Protein AF-A0A919X4I6-F1 (afdb_monomer_lite)

Radius of gyration: 12.0 Å; chains: 1; bounding box: 24×30×28 Å

Foldseek 3Di:
DAFPVVVPDDDQQWWKAAPVRDIWGFHDADPQQWTATPNDTDRDDPVPDDRRIGGPAHNVRRVCVVVVVD

Secondary structure (DSSP, 8-state):
-EEHHHH----TT-EEE-TT--EEEEEEE-GGGEEEETTEEEE--TTTS-TT-EEEE-HHHHHHHHHTT-

Structure (mmCIF, N/CA/C/O backbone):
data_AF-A0A919X4I6-F1
#
_entry.id   AF-A0A919X4I6-F1
#
loop_
_atom_site.group_PDB
_atom_site.id
_atom_site.type_symbol
_atom_site.label_atom_id
_atom_site.label_alt_id
_atom_site.label_comp_id
_atom_site.label_asym_id
_atom_site.label_entity_id
_atom_site.label_seq_id
_atom_site.pdbx_PDB_ins_code
_atom_site.Cartn_x
_atom_site.Cartn_y
_atom_site.Cartn_z
_atom_site.occupancy
_atom_site.B_iso_or_equiv
_atom_site.auth_seq_id
_atom_site.auth_comp_id
_atom_site.auth_asym_id
_atom_site.auth_atom_id
_atom_site.pdbx_PDB_model_num
ATOM 1 N N . MET A 1 1 ? -6.005 -6.027 10.996 1.00 87.19 1 MET A N 1
ATOM 2 C CA . MET A 1 1 ? -4.905 -5.986 10.010 1.00 87.19 1 MET A CA 1
ATOM 3 C C . MET A 1 1 ? -4.975 -7.243 9.164 1.00 87.19 1 MET A C 1
ATOM 5 O O . MET A 1 1 ? -5.156 -8.312 9.734 1.00 87.19 1 MET A O 1
ATOM 9 N N . ILE A 1 2 ? -4.876 -7.109 7.843 1.00 93.38 2 ILE A N 1
ATOM 10 C CA . ILE A 1 2 ? -4.970 -8.206 6.858 1.00 93.38 2 ILE A CA 1
ATOM 11 C C . ILE A 1 2 ? -3.656 -8.221 6.064 1.00 93.38 2 ILE A C 1
ATOM 13 O O . ILE A 1 2 ? -3.156 -7.132 5.781 1.00 93.38 2 ILE A O 1
ATOM 17 N N . PRO A 1 3 ? -3.058 -9.371 5.707 1.00 94.69 3 PRO A N 1
ATOM 18 C CA . PRO A 1 3 ? -1.881 -9.385 4.841 1.00 94.69 3 PRO A CA 1
ATOM 19 C C . PRO A 1 3 ? -2.142 -8.633 3.534 1.00 94.69 3 PRO A C 1
ATOM 21 O O . PRO A 1 3 ? -3.151 -8.855 2.869 1.00 94.69 3 PRO A O 1
ATOM 24 N N . LEU A 1 4 ? -1.226 -7.753 3.126 1.00 95.75 4 LEU A N 1
ATOM 25 C CA . LEU A 1 4 ? -1.400 -6.932 1.924 1.00 95.75 4 LEU A CA 1
ATOM 26 C C . LEU A 1 4 ? -1.524 -7.793 0.659 1.00 95.75 4 LEU A C 1
ATOM 28 O O . LEU A 1 4 ? -2.266 -7.444 -0.254 1.00 95.75 4 LEU A O 1
ATOM 32 N N . LYS A 1 5 ? -0.859 -8.955 0.627 1.00 93.25 5 LYS A N 1
ATOM 33 C CA . LYS A 1 5 ? -1.015 -9.938 -0.456 1.00 93.25 5 LYS A CA 1
ATOM 34 C C . LYS A 1 5 ? -2.411 -10.560 -0.513 1.00 93.25 5 LYS A C 1
ATOM 36 O O . LYS A 1 5 ? -2.881 -10.838 -1.608 1.00 93.25 5 LYS A O 1
ATOM 41 N N . GLU A 1 6 ? -3.054 -10.780 0.632 1.00 93.31 6 GLU A N 1
ATOM 42 C CA . GLU A 1 6 ? -4.426 -11.306 0.689 1.00 93.31 6 GLU A CA 1
ATOM 43 C C . GLU A 1 6 ? -5.449 -10.231 0.330 1.00 93.31 6 GLU A C 1
ATOM 45 O O . GLU A 1 6 ? -6.437 -10.519 -0.338 1.00 93.31 6 GLU A O 1
ATOM 50 N N . TYR A 1 7 ? -5.189 -8.984 0.729 1.00 94.94 7 TYR A N 1
ATOM 51 C CA . TYR A 1 7 ? -6.005 -7.845 0.322 1.00 94.94 7 TYR A CA 1
ATOM 52 C C . TYR A 1 7 ? -5.909 -7.577 -1.192 1.00 94.94 7 TYR A C 1
ATOM 54 O O . TYR A 1 7 ? -6.899 -7.232 -1.827 1.00 94.94 7 TYR A O 1
ATOM 62 N N . GLY A 1 8 ? -4.730 -7.788 -1.787 1.00 93.56 8 GLY A N 1
ATOM 63 C CA . GLY A 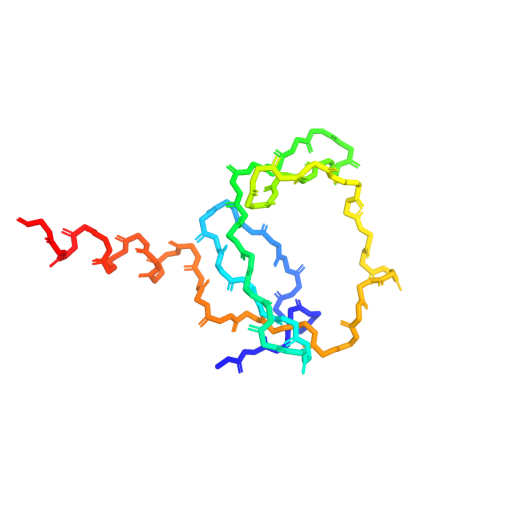1 8 ? -4.555 -7.928 -3.236 1.00 93.56 8 GLY A CA 1
ATOM 64 C C . GLY A 1 8 ? -4.457 -6.624 -4.031 1.00 93.56 8 GLY A C 1
ATOM 65 O O . GLY A 1 8 ? -4.243 -6.671 -5.241 1.00 93.56 8 GLY A O 1
ATOM 66 N N . GLN A 1 9 ? -4.566 -5.465 -3.381 1.00 92.75 9 GLN A N 1
ATOM 67 C CA . GLN A 1 9 ? -4.413 -4.162 -4.029 1.00 92.75 9 GLN A CA 1
ATOM 68 C C . GLN A 1 9 ? -3.783 -3.120 -3.100 1.00 92.75 9 GLN A C 1
ATOM 70 O O . GLN A 1 9 ? -3.733 -3.295 -1.887 1.00 92.75 9 GLN A O 1
ATOM 75 N N . ILE A 1 10 ? -3.286 -2.031 -3.681 1.00 94.38 10 ILE A N 1
ATOM 76 C CA . ILE A 1 10 ? -2.841 -0.841 -2.951 1.00 94.38 10 ILE A CA 1
ATOM 77 C C . ILE A 1 10 ? -3.682 0.350 -3.394 1.00 94.38 10 ILE A C 1
ATOM 79 O O . ILE A 1 10 ? -4.063 0.451 -4.559 1.00 94.38 10 ILE A O 1
ATOM 83 N N . GLU A 1 11 ? -3.952 1.258 -2.464 1.00 95.69 11 GLU A N 1
ATOM 84 C CA . GLU A 1 11 ? -4.779 2.439 -2.696 1.00 95.69 11 GLU A CA 1
ATOM 85 C C . GLU A 1 11 ? -4.090 3.670 -2.119 1.00 95.69 11 GLU A C 1
ATOM 87 O O . GLU A 1 11 ? -3.461 3.600 -1.062 1.00 95.69 11 GLU A O 1
ATOM 92 N N . VAL A 1 12 ? -4.235 4.814 -2.787 1.00 97.19 12 VAL A N 1
ATOM 93 C CA . VAL A 1 12 ? -3.776 6.094 -2.238 1.00 97.19 12 VAL A CA 1
ATOM 94 C C . VAL A 1 12 ? -4.537 6.393 -0.947 1.00 97.19 12 VAL A C 1
ATOM 96 O O . VAL A 1 12 ? -5.760 6.310 -0.906 1.00 97.19 12 VAL A O 1
ATOM 99 N N . GLY A 1 13 ? -3.806 6.741 0.107 1.00 97.31 13 GLY A N 1
ATOM 100 C CA . GLY A 1 13 ? -4.324 6.938 1.457 1.00 97.31 13 GLY A CA 1
ATOM 101 C C . GLY A 1 13 ? -4.308 5.675 2.320 1.00 97.31 13 GLY A C 1
ATOM 102 O O . GLY A 1 13 ? -4.578 5.765 3.512 1.00 97.31 13 GLY A O 1
ATOM 103 N N . MET A 1 14 ? -3.965 4.504 1.783 1.00 97.75 14 MET A N 1
ATOM 104 C CA . MET A 1 14 ? -3.790 3.304 2.602 1.00 97.75 14 MET A CA 1
ATOM 105 C C . MET A 1 14 ? -2.561 3.433 3.514 1.00 97.75 14 MET A C 1
ATOM 107 O O . MET A 1 14 ? -1.527 3.953 3.097 1.00 97.75 14 MET A O 1
ATOM 111 N N . THR A 1 15 ? -2.653 2.904 4.738 1.00 97.88 15 THR A N 1
ATOM 112 C CA . THR A 1 15 ? -1.498 2.679 5.618 1.00 97.88 15 THR A CA 1
ATOM 113 C C . THR A 1 15 ? -1.149 1.195 5.631 1.00 97.88 15 THR A C 1
ATOM 115 O O . THR A 1 15 ? -1.962 0.356 6.032 1.00 97.88 15 THR A O 1
ATOM 118 N N . ILE A 1 16 ? 0.075 0.874 5.226 1.00 96.81 16 ILE A N 1
ATOM 119 C CA . ILE A 1 16 ? 0.656 -0.468 5.307 1.00 96.81 16 ILE A CA 1
ATOM 120 C C . ILE A 1 16 ? 1.718 -0.510 6.406 1.00 96.81 16 ILE A C 1
ATOM 122 O O . ILE A 1 16 ? 2.286 0.521 6.759 1.00 96.81 16 ILE A O 1
ATOM 126 N N . ILE A 1 17 ? 1.983 -1.690 6.955 1.00 96.81 17 ILE A N 1
ATOM 127 C CA . ILE A 1 17 ? 2.991 -1.898 8.000 1.00 96.81 17 ILE A CA 1
ATOM 128 C C . ILE A 1 17 ? 3.817 -3.147 7.695 1.00 96.81 17 ILE A C 1
ATOM 130 O O . ILE A 1 17 ? 3.266 -4.167 7.278 1.00 96.81 17 ILE A O 1
ATOM 134 N N . ASP A 1 18 ? 5.137 -3.062 7.854 1.00 94.19 18 ASP A N 1
ATOM 135 C CA . ASP A 1 18 ? 6.049 -4.190 7.655 1.00 94.19 18 ASP A CA 1
ATOM 136 C C . ASP A 1 18 ? 6.246 -5.031 8.934 1.00 94.19 18 ASP A C 1
ATOM 138 O O . ASP A 1 18 ? 5.701 -4.742 10.001 1.00 94.19 18 ASP A O 1
ATOM 142 N N . MET A 1 19 ? 7.060 -6.089 8.843 1.00 93.12 19 MET A N 1
ATOM 143 C CA . MET A 1 19 ? 7.338 -6.980 9.980 1.00 93.12 19 MET A CA 1
ATOM 144 C C . MET A 1 19 ? 8.133 -6.331 11.123 1.00 93.12 19 MET A C 1
ATOM 146 O O . MET A 1 19 ? 8.169 -6.881 12.221 1.00 93.12 19 MET A O 1
ATOM 150 N N . ASN A 1 20 ? 8.782 -5.195 10.869 1.00 93.88 20 ASN A N 1
ATOM 151 C CA . ASN A 1 20 ? 9.543 -4.437 11.858 1.00 93.88 20 ASN A CA 1
ATOM 152 C C . ASN A 1 20 ? 8.684 -3.349 12.522 1.00 93.88 20 ASN A C 1
ATOM 154 O O . ASN A 1 20 ? 9.184 -2.603 13.363 1.00 93.88 20 ASN A O 1
ATOM 158 N N . GLY A 1 21 ? 7.404 -3.243 12.147 1.00 94.56 21 GLY A N 1
ATOM 159 C CA . GLY A 1 21 ? 6.501 -2.200 12.618 1.00 94.56 21 GLY A CA 1
ATOM 160 C C . GLY A 1 21 ? 6.682 -0.861 11.900 1.00 94.56 21 GLY A C 1
ATOM 161 O O . GLY A 1 21 ? 6.166 0.150 12.372 1.00 94.56 21 GLY A O 1
ATOM 162 N N . VAL A 1 22 ? 7.411 -0.826 10.781 1.00 94.44 22 VAL A N 1
ATOM 163 C CA . VAL A 1 22 ? 7.578 0.387 9.977 1.00 94.44 22 VAL A CA 1
ATOM 164 C C . VAL A 1 22 ? 6.318 0.603 9.150 1.00 94.44 22 VAL A C 1
ATOM 166 O O . VAL A 1 22 ? 5.928 -0.248 8.349 1.00 94.44 22 VAL A O 1
ATOM 169 N N . GLU A 1 23 ? 5.685 1.755 9.347 1.00 96.44 23 GLU A N 1
ATOM 170 C CA . GLU A 1 23 ? 4.461 2.142 8.651 1.00 96.44 23 GLU A CA 1
ATOM 171 C C . GLU A 1 23 ? 4.756 3.000 7.427 1.00 96.44 23 GLU A C 1
ATOM 173 O O . GLU A 1 23 ? 5.605 3.892 7.468 1.00 96.44 23 GLU A O 1
ATOM 178 N N . ALA A 1 24 ? 4.001 2.773 6.357 1.00 96.19 24 ALA A N 1
ATOM 179 C CA . ALA A 1 24 ? 4.036 3.589 5.159 1.00 96.19 24 ALA A CA 1
ATOM 180 C C . ALA A 1 24 ? 2.626 3.977 4.718 1.00 96.19 24 ALA A C 1
ATOM 182 O O . ALA A 1 24 ? 1.735 3.132 4.632 1.00 96.19 24 ALA A O 1
ATOM 183 N N . VAL A 1 25 ? 2.431 5.262 4.434 1.00 97.69 25 VAL A N 1
ATOM 184 C CA . VAL A 1 25 ? 1.213 5.792 3.827 1.00 97.69 25 VAL A CA 1
ATOM 185 C C . VAL A 1 25 ? 1.441 5.881 2.330 1.00 97.69 25 VAL A C 1
ATOM 187 O O . VAL A 1 25 ? 2.405 6.503 1.894 1.00 97.69 25 VAL A O 1
ATOM 190 N N . ILE A 1 26 ? 0.557 5.270 1.547 1.00 97.81 26 ILE A N 1
ATOM 191 C CA . ILE A 1 26 ? 0.591 5.374 0.089 1.00 97.81 26 ILE A CA 1
ATOM 192 C C . ILE A 1 26 ? 0.084 6.762 -0.307 1.00 97.81 26 ILE A C 1
ATOM 194 O O . ILE A 1 26 ? -1.065 7.109 -0.049 1.00 97.81 26 ILE A O 1
ATOM 198 N N . GLU A 1 27 ? 0.932 7.566 -0.933 1.00 98.00 27 GLU A N 1
ATOM 199 C CA . GLU A 1 27 ? 0.641 8.959 -1.294 1.00 98.00 27 GLU A CA 1
ATOM 200 C C . GLU A 1 27 ? 0.252 9.095 -2.765 1.00 98.00 27 GLU A C 1
ATOM 202 O O . GLU A 1 27 ? -0.609 9.901 -3.113 1.00 98.00 27 GLU A O 1
ATOM 207 N N . SER A 1 28 ? 0.860 8.292 -3.642 1.00 97.75 28 SER A N 1
ATOM 208 C CA . SER A 1 28 ? 0.495 8.239 -5.055 1.00 97.75 28 SER A CA 1
ATOM 209 C C . SER A 1 28 ? 0.815 6.885 -5.681 1.00 97.75 28 SER A C 1
ATOM 211 O O . SER A 1 28 ? 1.718 6.169 -5.242 1.00 97.75 28 SER A O 1
ATOM 213 N N . ILE A 1 29 ? 0.061 6.551 -6.729 1.00 96.50 29 ILE A N 1
ATOM 214 C CA . ILE A 1 29 ? 0.294 5.403 -7.605 1.00 96.50 29 ILE A CA 1
ATOM 215 C C . ILE A 1 29 ? 0.302 5.951 -9.033 1.00 96.50 29 ILE A C 1
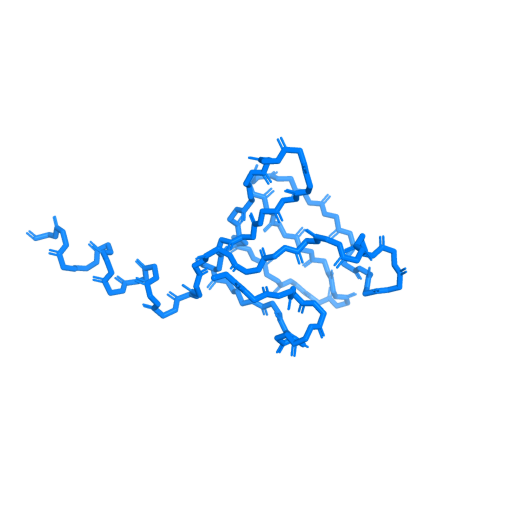ATOM 217 O O . ILE A 1 29 ? -0.699 6.489 -9.503 1.00 96.50 29 ILE A O 1
ATOM 221 N N . GLY A 1 30 ? 1.456 5.880 -9.684 1.00 94.56 30 GLY A N 1
ATOM 222 C CA . GLY A 1 30 ? 1.685 6.341 -11.045 1.00 94.56 30 GLY A CA 1
ATOM 223 C C . GLY A 1 30 ? 1.642 5.212 -12.073 1.00 94.56 30 GLY A C 1
ATOM 224 O O . GLY A 1 30 ? 1.469 4.032 -11.754 1.00 94.56 30 GLY A O 1
ATOM 225 N N . GLU A 1 31 ? 1.836 5.589 -13.335 1.00 89.69 31 GLU A N 1
ATOM 226 C CA . GLU A 1 31 ? 1.927 4.638 -14.442 1.00 89.69 31 GLU A CA 1
ATOM 227 C C . GLU A 1 31 ? 3.057 3.621 -14.231 1.00 89.69 31 GLU A C 1
ATOM 229 O O . GLU A 1 31 ? 4.085 3.902 -13.611 1.00 89.69 31 GLU A O 1
ATOM 234 N N . GLY A 1 32 ? 2.848 2.402 -14.731 1.00 87.75 32 GLY A N 1
ATOM 235 C CA . GLY A 1 32 ? 3.829 1.320 -14.627 1.00 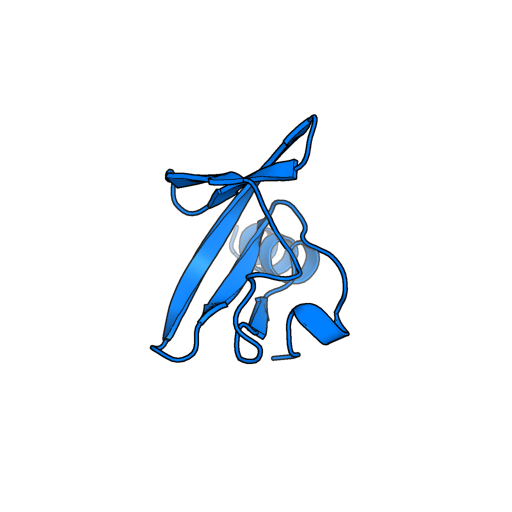87.75 32 GLY A CA 1
ATOM 236 C C . GLY A 1 32 ? 4.037 0.765 -13.213 1.00 87.75 32 GLY A C 1
ATOM 237 O O . GLY A 1 32 ? 4.904 -0.085 -13.039 1.00 87.75 32 GLY A O 1
ATOM 238 N N . GLY A 1 33 ? 3.257 1.199 -12.216 1.00 89.19 33 GLY A N 1
ATOM 239 C CA . GLY A 1 33 ? 3.387 0.737 -10.832 1.00 89.19 33 GLY A CA 1
ATOM 240 C C . GLY A 1 33 ? 4.398 1.529 -10.000 1.00 89.19 33 GLY A C 1
ATOM 241 O O . GLY A 1 33 ? 4.851 1.028 -8.974 1.00 89.19 33 GLY A O 1
ATOM 242 N N . LEU A 1 34 ? 4.767 2.747 -10.410 1.00 96.06 34 LEU A N 1
ATOM 243 C CA . LEU A 1 34 ? 5.539 3.657 -9.561 1.00 96.06 34 LEU A CA 1
ATOM 244 C C . LEU A 1 34 ? 4.691 4.068 -8.350 1.00 96.06 34 LEU A C 1
ATOM 246 O O . LEU A 1 34 ? 3.602 4.606 -8.515 1.00 96.06 34 LEU A O 1
ATOM 250 N N . VAL A 1 35 ? 5.182 3.840 -7.138 1.00 96.75 35 VAL A N 1
ATOM 251 C CA . VAL A 1 35 ? 4.474 4.167 -5.898 1.00 96.75 35 VAL A CA 1
ATOM 252 C C . VAL A 1 35 ? 5.293 5.157 -5.094 1.00 96.75 35 VAL A C 1
ATOM 254 O O . VAL A 1 35 ? 6.502 4.983 -4.937 1.00 96.75 35 VAL A O 1
ATOM 257 N N . THR A 1 36 ? 4.620 6.179 -4.570 1.00 97.56 36 THR A N 1
ATOM 258 C CA . THR A 1 36 ? 5.180 7.052 -3.537 1.00 97.56 36 THR A CA 1
ATOM 259 C C . THR A 1 36 ? 4.579 6.660 -2.200 1.00 97.56 36 THR A C 1
ATOM 261 O O . THR A 1 36 ? 3.354 6.662 -2.059 1.00 97.56 36 THR A O 1
ATOM 264 N N . ALA A 1 37 ? 5.423 6.329 -1.226 1.00 96.38 37 ALA A N 1
ATOM 265 C CA . ALA A 1 37 ? 4.995 6.096 0.143 1.00 96.38 37 ALA A CA 1
ATOM 266 C C . ALA A 1 37 ? 5.922 6.814 1.127 1.00 96.38 37 ALA A C 1
ATOM 268 O O . ALA A 1 37 ? 7.143 6.690 1.025 1.00 96.38 37 ALA A O 1
ATOM 269 N N . ASN A 1 38 ? 5.348 7.578 2.061 1.00 95.38 38 ASN A N 1
ATOM 270 C CA . ASN A 1 38 ? 6.080 8.467 2.976 1.00 95.38 38 ASN A CA 1
ATOM 271 C C . ASN A 1 38 ? 7.141 9.345 2.265 1.00 95.38 38 ASN A C 1
ATOM 273 O O . ASN A 1 38 ? 8.286 9.436 2.714 1.00 95.38 38 ASN A O 1
ATOM 277 N N . GLY A 1 39 ? 6.810 9.934 1.113 1.00 95.56 39 GLY A N 1
ATOM 278 C CA . GLY A 1 39 ? 7.728 10.742 0.306 1.00 95.56 39 GLY A CA 1
ATOM 279 C C . GLY A 1 39 ? 8.834 9.971 -0.430 1.00 95.56 39 GLY A C 1
ATOM 280 O O . GLY A 1 39 ? 9.643 10.589 -1.124 1.00 95.56 39 GLY A O 1
ATOM 281 N N . GLN A 1 40 ? 8.896 8.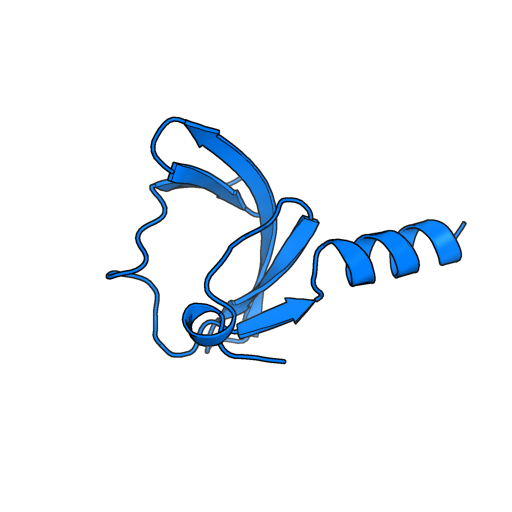640 -0.317 1.00 95.12 40 GLN A N 1
ATOM 282 C CA . GLN A 1 40 ? 9.856 7.806 -1.042 1.00 95.12 40 GLN A CA 1
ATOM 283 C C . GLN A 1 40 ? 9.207 7.161 -2.264 1.00 95.12 40 GLN A C 1
ATOM 285 O O . GLN A 1 40 ? 8.144 6.555 -2.161 1.00 95.12 40 GLN A O 1
ATOM 290 N N . MET A 1 41 ? 9.874 7.256 -3.416 1.00 95.69 41 MET A N 1
ATOM 291 C CA . MET A 1 41 ? 9.410 6.675 -4.677 1.00 95.69 41 MET A CA 1
ATOM 292 C C . MET A 1 41 ? 10.111 5.352 -4.978 1.00 95.69 41 MET A C 1
ATOM 294 O O . MET A 1 41 ? 11.338 5.261 -4.898 1.00 95.69 41 MET A O 1
ATOM 298 N N . PHE A 1 42 ? 9.348 4.341 -5.381 1.00 94.19 42 PHE A N 1
ATOM 299 C CA . PHE A 1 42 ? 9.875 3.045 -5.801 1.00 94.19 42 PHE A CA 1
ATOM 300 C C . PHE A 1 42 ? 8.907 2.330 -6.745 1.00 94.19 42 PHE A C 1
ATOM 302 O O . PHE A 1 42 ? 7.707 2.592 -6.758 1.00 94.19 42 PHE A O 1
ATOM 309 N N . MET A 1 43 ? 9.431 1.409 -7.552 1.00 94.19 43 MET A N 1
ATOM 310 C CA . MET A 1 43 ? 8.595 0.542 -8.381 1.00 94.19 43 MET A CA 1
ATOM 311 C C . MET A 1 43 ? 7.954 -0.532 -7.508 1.00 94.19 43 MET A C 1
ATOM 313 O O . MET A 1 43 ? 8.661 -1.291 -6.839 1.00 94.19 43 MET A O 1
ATOM 317 N N . TRP A 1 44 ? 6.627 -0.600 -7.521 1.00 92.94 44 TRP A N 1
ATOM 318 C CA . TRP A 1 44 ? 5.882 -1.621 -6.805 1.00 92.94 44 TRP A CA 1
ATOM 319 C C . TRP A 1 44 ? 6.040 -2.978 -7.482 1.00 92.94 44 TRP A C 1
ATOM 321 O O . TRP A 1 44 ? 5.843 -3.119 -8.688 1.00 92.94 44 TRP A O 1
ATOM 331 N N . ASP A 1 45 ? 6.364 -3.993 -6.687 1.00 91.88 45 ASP A N 1
ATOM 332 C CA . ASP A 1 45 ? 6.514 -5.362 -7.163 1.00 91.88 45 ASP A CA 1
ATOM 333 C C . ASP A 1 45 ? 5.944 -6.344 -6.134 1.00 91.88 45 ASP A C 1
ATOM 335 O O . ASP A 1 45 ? 6.531 -6.601 -5.078 1.00 91.88 45 ASP A O 1
ATOM 339 N N . TRP A 1 46 ? 4.797 -6.931 -6.473 1.00 91.25 46 TRP A N 1
ATOM 340 C CA . TRP A 1 46 ? 4.107 -7.933 -5.659 1.00 91.25 46 TRP A CA 1
ATOM 341 C C . TRP A 1 46 ? 4.947 -9.190 -5.395 1.00 91.25 46 TRP A C 1
ATOM 343 O O . TRP A 1 46 ? 4.771 -9.842 -4.360 1.00 91.25 46 TRP A O 1
ATOM 353 N N . ASN A 1 47 ? 5.886 -9.521 -6.287 1.00 90.44 47 ASN A N 1
ATOM 354 C CA . ASN A 1 47 ? 6.770 -10.674 -6.120 1.00 90.44 47 ASN A CA 1
ATOM 355 C C . ASN A 1 47 ? 7.872 -10.402 -5.093 1.00 90.44 47 ASN A C 1
ATOM 357 O O . ASN A 1 47 ? 8.309 -11.322 -4.403 1.00 90.44 47 ASN A O 1
ATOM 361 N N . ARG A 1 48 ? 8.302 -9.141 -4.969 1.00 88.12 48 ARG A N 1
ATOM 362 C CA . ARG A 1 48 ? 9.318 -8.701 -3.999 1.00 88.12 48 ARG A CA 1
ATOM 363 C C . ARG A 1 48 ? 8.732 -8.252 -2.669 1.00 88.12 48 ARG A C 1
ATOM 365 O O . ARG A 1 48 ? 9.474 -8.118 -1.699 1.00 88.12 48 ARG A O 1
ATOM 372 N N . LEU A 1 49 ? 7.419 -8.045 -2.608 1.00 87.00 49 LEU A N 1
ATOM 373 C CA . LEU A 1 49 ? 6.730 -7.716 -1.372 1.00 87.00 49 LEU A CA 1
ATOM 374 C C . LEU A 1 49 ? 6.929 -8.836 -0.341 1.00 87.00 49 LEU A C 1
ATOM 376 O O . LEU A 1 49 ? 6.591 -10.003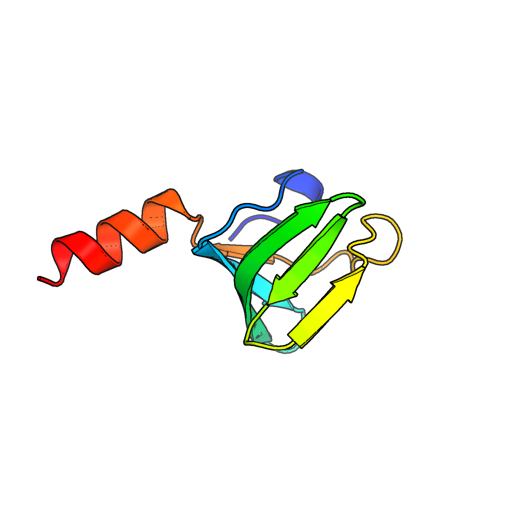 -0.590 1.00 87.00 49 LEU A O 1
ATOM 380 N N . GLY A 1 50 ? 7.446 -8.465 0.831 1.00 83.62 50 GLY A N 1
ATOM 381 C CA . GLY A 1 50 ? 7.579 -9.379 1.958 1.00 83.62 50 GLY A CA 1
ATOM 382 C C . GLY A 1 50 ? 6.214 -9.969 2.338 1.00 83.62 50 GLY A C 1
ATOM 383 O O . GLY A 1 50 ? 5.220 -9.242 2.347 1.00 83.62 50 GLY A O 1
ATOM 384 N N . PRO A 1 51 ? 6.126 -11.271 2.664 1.00 80.06 51 PRO A N 1
ATOM 385 C CA . PRO A 1 51 ? 4.848 -11.924 2.969 1.00 80.06 51 PRO A CA 1
ATOM 386 C C . PRO A 1 51 ? 4.131 -11.323 4.189 1.00 80.06 51 PRO A C 1
ATOM 388 O O . PRO A 1 51 ? 2.926 -11.487 4.322 1.00 80.06 51 PRO A O 1
ATOM 391 N N . ASN A 1 52 ? 4.863 -10.598 5.039 1.00 89.44 52 ASN A N 1
ATOM 392 C CA . ASN A 1 52 ? 4.376 -10.052 6.304 1.00 89.44 52 ASN A CA 1
ATOM 393 C C . ASN A 1 52 ? 4.036 -8.555 6.235 1.00 89.44 52 ASN A C 1
ATOM 395 O O . ASN A 1 52 ? 3.875 -7.930 7.279 1.00 89.44 52 ASN A O 1
ATOM 399 N N . VAL A 1 53 ? 3.984 -7.951 5.043 1.00 95.31 53 VAL A N 1
ATOM 400 C CA . VAL A 1 53 ? 3.444 -6.591 4.923 1.00 95.31 53 VAL A CA 1
ATOM 401 C C . VAL A 1 53 ? 1.931 -6.669 5.082 1.00 95.31 53 VAL A C 1
ATOM 403 O O . VAL A 1 53 ? 1.271 -7.424 4.368 1.00 95.31 53 VAL A O 1
ATOM 406 N N . MET A 1 54 ? 1.385 -5.898 6.015 1.00 97.06 54 MET A N 1
ATOM 407 C CA . MET A 1 54 ? -0.028 -5.917 6.387 1.00 97.06 54 MET A CA 1
ATOM 408 C C . MET A 1 54 ? -0.701 -4.595 6.019 1.00 97.06 54 MET A C 1
ATOM 410 O O . MET A 1 54 ? -0.097 -3.529 6.124 1.00 97.06 54 MET A O 1
ATOM 414 N N . VAL A 1 55 ? -1.982 -4.651 5.665 1.00 97.50 55 VAL A N 1
ATOM 415 C CA . VAL A 1 55 ? -2.879 -3.493 5.675 1.00 97.50 55 VAL A CA 1
ATOM 416 C C . VAL A 1 55 ? -3.180 -3.151 7.131 1.00 97.50 55 VAL A C 1
ATOM 418 O O . VAL A 1 55 ? -3.818 -3.937 7.849 1.00 97.50 55 VAL A O 1
ATOM 421 N N . LYS A 1 56 ? -2.698 -1.987 7.571 1.00 97.12 56 LYS A N 1
ATOM 422 C CA . LYS A 1 56 ? -2.999 -1.433 8.892 1.00 97.12 56 LYS A CA 1
ATOM 423 C C . LYS A 1 56 ? -4.327 -0.681 8.874 1.00 97.12 56 LYS A C 1
ATOM 425 O O . LYS A 1 56 ? -5.135 -0.875 9.775 1.00 97.12 56 LYS A O 1
ATOM 430 N N . GLU A 1 57 ? -4.524 0.149 7.856 1.00 97.25 57 GLU A N 1
ATOM 431 C CA . GLU A 1 57 ? -5.695 1.009 7.676 1.00 97.25 57 GLU A CA 1
ATOM 432 C C . GLU A 1 57 ? -5.941 1.182 6.173 1.00 97.25 57 GLU A C 1
ATOM 434 O O . GLU A 1 57 ? -5.026 1.549 5.433 1.00 97.25 57 GLU A O 1
ATOM 439 N N . THR A 1 58 ? -7.152 0.899 5.704 1.00 97.19 58 THR A N 1
ATOM 440 C CA . THR A 1 58 ? -7.547 1.135 4.308 1.00 97.19 58 THR A CA 1
ATOM 441 C C . THR A 1 58 ? -7.667 2.631 4.014 1.00 97.19 58 THR A C 1
ATOM 443 O O . THR A 1 58 ? -7.796 3.453 4.923 1.00 97.19 58 THR A O 1
ATOM 446 N N . ALA A 1 59 ? -7.659 3.014 2.734 1.00 96.38 59 ALA A N 1
ATOM 447 C CA . ALA A 1 59 ? -7.835 4.415 2.355 1.00 96.38 59 ALA A CA 1
ATOM 448 C C . ALA A 1 59 ? -9.185 4.982 2.831 1.00 96.38 59 ALA A C 1
ATOM 450 O O . ALA A 1 59 ? -9.259 6.126 3.281 1.00 96.38 59 ALA A O 1
ATOM 451 N N . ALA A 1 60 ? -10.245 4.167 2.773 1.00 95.50 60 ALA A N 1
ATOM 452 C CA . ALA A 1 60 ? -11.576 4.544 3.236 1.00 95.50 60 ALA A CA 1
ATOM 453 C C . ALA A 1 60 ? -11.617 4.780 4.753 1.00 95.50 60 ALA A C 1
ATOM 455 O O . ALA A 1 60 ? -12.072 5.841 5.175 1.00 95.50 60 ALA A O 1
ATOM 456 N N . GLU A 1 61 ? -11.087 3.844 5.549 1.00 96.00 61 GLU A N 1
ATOM 457 C CA . GLU A 1 61 ? -11.006 3.975 7.014 1.00 96.00 61 GLU A CA 1
ATOM 458 C C . GLU A 1 61 ? -10.172 5.197 7.415 1.00 96.00 61 GLU A C 1
ATOM 460 O O . GLU A 1 61 ? -10.577 5.980 8.275 1.00 96.00 61 GLU A O 1
ATOM 465 N N . ARG A 1 62 ? -9.030 5.414 6.746 1.00 94.88 62 ARG A N 1
ATOM 466 C CA . ARG A 1 62 ? -8.185 6.587 6.991 1.00 94.88 62 ARG A CA 1
ATOM 467 C C . ARG A 1 62 ? -8.934 7.882 6.716 1.00 94.88 62 ARG A C 1
ATOM 469 O O . ARG A 1 62 ? -8.844 8.817 7.510 1.00 94.88 62 ARG A O 1
ATOM 476 N N . ARG A 1 63 ? -9.632 7.954 5.582 1.00 94.44 63 ARG A N 1
ATOM 477 C CA . ARG A 1 63 ? -10.408 9.132 5.192 1.00 94.44 63 ARG A CA 1
ATOM 478 C C . ARG A 1 63 ? -11.507 9.414 6.209 1.00 94.44 63 ARG A C 1
ATOM 480 O O . ARG A 1 63 ? -11.563 10.532 6.700 1.00 94.44 63 ARG A O 1
ATOM 487 N N . GLU A 1 64 ? -12.304 8.412 6.578 1.00 95.69 64 GLU A N 1
ATOM 488 C CA . GLU A 1 64 ? -13.367 8.559 7.580 1.00 95.69 64 GLU A CA 1
ATOM 489 C C . GLU A 1 64 ? -12.811 9.045 8.921 1.00 95.69 64 GLU A C 1
ATOM 491 O O . GLU A 1 64 ? -13.345 9.981 9.511 1.00 95.69 64 GLU A O 1
ATOM 496 N N . ARG A 1 65 ? -11.687 8.483 9.378 1.00 94.19 65 ARG A N 1
ATOM 497 C CA . ARG A 1 65 ? -11.028 8.936 10.606 1.00 94.19 65 ARG A CA 1
ATOM 498 C C . ARG A 1 65 ? -10.582 10.395 10.520 1.00 94.19 65 ARG A C 1
ATOM 500 O O . ARG A 1 65 ? -10.731 11.126 11.495 1.00 94.19 65 ARG A O 1
ATOM 507 N N . LEU A 1 66 ? -9.985 10.812 9.403 1.00 91.69 66 LEU A N 1
ATOM 508 C CA . LEU A 1 66 ? -9.494 12.183 9.222 1.00 91.69 66 LEU A CA 1
ATOM 509 C C . LEU A 1 66 ? -10.642 13.189 9.074 1.00 91.69 66 LEU A C 1
ATOM 511 O O . LEU A 1 66 ? -10.570 14.270 9.649 1.00 91.69 66 LEU A O 1
ATOM 515 N N . GLU A 1 67 ? -11.696 12.826 8.347 1.00 91.75 67 GLU A N 1
ATOM 516 C CA . GLU A 1 67 ? -12.892 13.651 8.153 1.00 91.75 67 GLU A CA 1
ATOM 517 C C . GLU A 1 67 ? -13.732 13.748 9.432 1.00 91.75 67 GLU A C 1
ATOM 519 O O . GLU A 1 67 ? -14.218 14.824 9.756 1.00 91.75 67 GLU A O 1
ATOM 524 N N . GLY A 1 68 ? -13.851 12.664 10.202 1.00 80.25 68 GLY A N 1
ATOM 525 C CA . GLY A 1 68 ? -14.527 12.649 11.503 1.00 80.25 68 GLY A CA 1
ATOM 526 C C . GLY A 1 68 ? -13.722 13.274 12.649 1.00 80.25 68 GLY A C 1
ATOM 527 O O . GLY A 1 68 ? -14.212 13.327 13.774 1.00 80.25 68 GLY A O 1
ATOM 528 N N . SER A 1 69 ? -12.488 13.717 12.382 1.00 70.25 69 SER A N 1
ATOM 529 C CA . SER A 1 69 ? -11.641 14.451 13.336 1.00 70.25 69 SER A CA 1
ATOM 530 C C . SER A 1 69 ? -11.668 15.976 13.125 1.00 70.25 69 SER A C 1
ATOM 532 O O . SER A 1 69 ? -10.952 16.683 13.837 1.00 70.25 69 SER A O 1
ATOM 534 N N . LEU A 1 70 ? -12.443 16.469 12.148 1.00 55.59 70 LEU A N 1
ATOM 535 C CA . LEU A 1 70 ? -12.703 17.893 11.878 1.00 55.59 70 LEU A CA 1
ATOM 536 C C . LEU A 1 70 ? -13.974 18.366 12.595 1.00 55.59 70 LEU A C 1
ATOM 538 O O 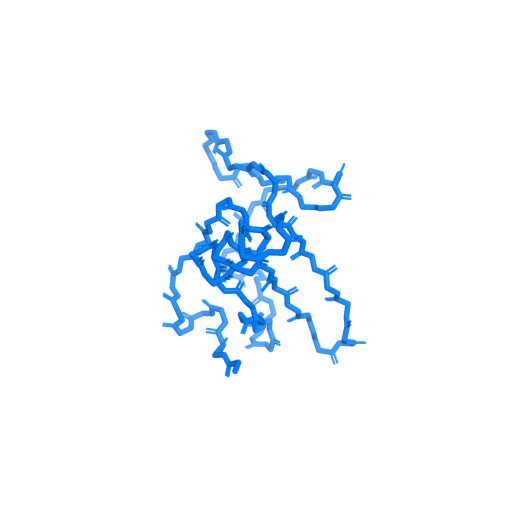. LEU A 1 70 ? -13.972 19.540 13.031 1.00 55.59 70 LEU A O 1
#

Sequence (70 aa):
MIPLKEYGQIEVGMTIIDMNGVEAVIESIGEGGLVTANGQMFMWDWNRLGPNVMVKETAAERRERLEGSL

pLDDT: mean 93.06, std 6.54, range [55.59, 98.0]